Protein AF-A0A4P9WHC4-F1 (afdb_monomer_lite)

Organism: NCBI:txid388810

Secondary structure (DSSP, 8-state):
-EEEEEETT-HHHHHHHHHHHHHHHHHS---EEEEEE----S-SSTT--GGGTS-HHHHHHHHHHS-HHHHHHHHHHHTTS--HHHHHHHHHHHHHHHHHHHHHHHTSPBPPGGGGSSSSSSSSPPHHHHHHHHHHHHHHHH-GGG---TTBPPP-

InterPro domains:
  IPR001017 Dehydrogenase, E1 component [PF00676] (3-113)
  IPR029061 Thiamin diphosphate-binding fold [SSF52518] (2-152)
  IPR050771 Alpha-ketoacid dehydrogenase complex E1 component [PTHR43380] (1-149)

Radius of gyration: 25.04 Å; chains: 1; bounding box: 49×47×64 Å

Sequence (156 aa):
MDTIRVDGNDVLAVYNAVKAARRRAIDGPRPILIEALTYRVGHHSTSDDSSAYRSKTEVSDWAKQDSPMNRFRKYLESKSLWSDEEEKAFRKSTRTEVLASFAAAEKLKKPAVEHLWTDVYAGETPWNLAEQKRELEDLMRKYPEHYDASGYAPSQ

Structure (mmCIF, N/CA/C/O backbone):
data_AF-A0A4P9WHC4-F1
#
_entry.id   AF-A0A4P9WHC4-F1
#
loop_
_atom_site.group_PDB
_atom_site.id
_atom_site.type_symbol
_atom_site.label_atom_id
_atom_site.label_alt_id
_atom_site.label_comp_id
_atom_site.label_asym_id
_atom_site.label_entity_id
_atom_site.label_seq_id
_atom_site.pdbx_PDB_ins_code
_atom_site.Cartn_x
_atom_site.Cartn_y
_atom_site.Cartn_z
_atom_site.occupancy
_atom_site.B_iso_or_equiv
_atom_site.auth_seq_id
_atom_site.auth_comp_id
_atom_site.auth_asym_id
_atom_site.auth_atom_id
_atom_site.pdbx_PDB_model_num
ATOM 1 N N . MET A 1 1 ? -26.331 -14.452 -2.598 1.00 84.56 1 MET A N 1
ATOM 2 C CA . MET A 1 1 ? -25.023 -13.961 -2.120 1.00 84.56 1 MET A CA 1
ATOM 3 C C . MET A 1 1 ? -25.197 -13.594 -0.661 1.00 84.56 1 MET A C 1
ATOM 5 O O . MET A 1 1 ? -26.148 -12.880 -0.372 1.00 84.56 1 MET A O 1
ATOM 9 N N . ASP A 1 2 ? -24.374 -14.130 0.240 1.00 93.88 2 ASP A N 1
ATOM 10 C CA . ASP A 1 2 ? -24.431 -13.694 1.646 1.00 93.88 2 ASP A CA 1
ATOM 11 C C . ASP A 1 2 ? -23.725 -12.347 1.780 1.00 93.88 2 ASP A C 1
ATOM 13 O O . ASP A 1 2 ? -22.745 -12.092 1.081 1.00 93.88 2 ASP A O 1
ATOM 17 N N . THR A 1 3 ? -24.214 -11.492 2.671 1.00 97.56 3 THR A N 1
ATOM 18 C CA . THR A 1 3 ? -23.679 -10.143 2.863 1.00 97.56 3 THR A CA 1
ATOM 19 C C . THR A 1 3 ? -23.541 -9.838 4.345 1.00 97.56 3 THR A C 1
ATOM 21 O O . THR A 1 3 ? -24.438 -10.161 5.125 1.00 97.56 3 THR A O 1
ATOM 24 N N . ILE A 1 4 ? -22.456 -9.176 4.733 1.00 98.06 4 ILE A N 1
ATOM 25 C CA . ILE A 1 4 ? -22.277 -8.641 6.083 1.00 98.06 4 ILE A CA 1
ATOM 26 C C . ILE A 1 4 ? -21.580 -7.286 6.014 1.00 98.06 4 ILE A C 1
ATOM 28 O O . ILE A 1 4 ? -20.649 -7.097 5.235 1.00 98.06 4 ILE A O 1
ATOM 32 N N . ARG A 1 5 ? -22.031 -6.351 6.846 1.00 98.69 5 ARG A N 1
ATOM 33 C CA . ARG A 1 5 ? -21.351 -5.082 7.092 1.00 98.69 5 ARG A CA 1
ATOM 34 C C . ARG A 1 5 ? -20.619 -5.170 8.423 1.00 98.69 5 ARG A C 1
ATOM 36 O O . ARG A 1 5 ? -21.189 -5.663 9.395 1.00 98.69 5 ARG A O 1
ATOM 43 N N . VAL A 1 6 ? -19.374 -4.711 8.461 1.00 98.50 6 VAL A N 1
ATOM 44 C CA . VAL A 1 6 ? -18.522 -4.730 9.653 1.00 98.50 6 VAL A CA 1
ATOM 45 C C . VAL A 1 6 ? -17.896 -3.367 9.896 1.00 98.50 6 VAL A C 1
ATOM 47 O O . VAL A 1 6 ? -17.688 -2.588 8.965 1.00 98.50 6 VAL A O 1
ATOM 50 N N . ASP A 1 7 ? -17.576 -3.103 11.157 1.00 98.38 7 ASP A N 1
ATOM 51 C CA . ASP A 1 7 ? -16.668 -2.026 11.529 1.00 98.38 7 ASP A CA 1
ATOM 52 C C . ASP A 1 7 ? -15.268 -2.360 10.990 1.00 98.38 7 ASP A C 1
ATOM 54 O O . ASP A 1 7 ? -14.637 -3.320 11.431 1.00 98.38 7 ASP A O 1
ATOM 58 N N . GLY A 1 8 ? -14.811 -1.605 9.991 1.00 98.12 8 GLY A N 1
ATOM 59 C CA . GLY A 1 8 ? -13.517 -1.796 9.340 1.00 98.12 8 GLY A CA 1
ATOM 60 C C . GLY A 1 8 ? -12.331 -1.305 10.169 1.00 98.12 8 GLY A C 1
ATOM 61 O O . GLY A 1 8 ? -11.198 -1.678 9.869 1.00 98.12 8 GLY A O 1
ATOM 62 N N . ASN A 1 9 ? -12.577 -0.514 11.218 1.00 98.06 9 ASN A N 1
ATOM 63 C CA . ASN A 1 9 ? -11.550 -0.055 12.149 1.00 98.06 9 ASN A CA 1
ATOM 64 C C . ASN A 1 9 ? -11.400 -1.001 13.359 1.00 98.06 9 ASN A C 1
ATOM 66 O O . ASN A 1 9 ? -10.494 -0.833 14.177 1.00 98.06 9 ASN A O 1
ATOM 70 N N . ASP A 1 10 ? -12.238 -2.037 13.454 1.00 98.25 10 ASP A N 1
ATOM 71 C CA . ASP A 1 1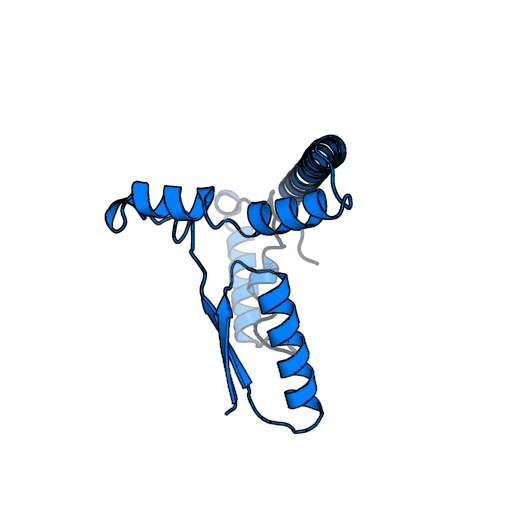0 ? -12.092 -3.134 14.407 1.00 98.25 10 ASP A CA 1
ATOM 72 C C . ASP A 1 10 ? -11.439 -4.357 13.745 1.00 98.25 10 ASP A C 1
ATOM 74 O O . ASP A 1 10 ? -12.075 -5.145 13.039 1.00 98.25 10 ASP A O 1
ATOM 78 N N . VAL A 1 11 ? -10.144 -4.548 14.009 1.00 98.06 11 VAL A N 1
ATOM 79 C CA . VAL A 1 11 ? -9.371 -5.657 13.427 1.00 98.06 11 VAL A CA 1
ATOM 80 C C . VAL A 1 11 ? -9.941 -7.036 13.782 1.00 98.06 11 VAL A C 1
ATOM 82 O O . VAL A 1 11 ? -9.858 -7.961 12.971 1.00 98.06 11 VAL A O 1
ATOM 85 N N . LEU A 1 12 ? -10.558 -7.194 14.959 1.00 98.31 12 LEU A N 1
ATOM 86 C CA . LEU A 1 12 ? -11.129 -8.469 15.392 1.00 98.31 12 LEU A CA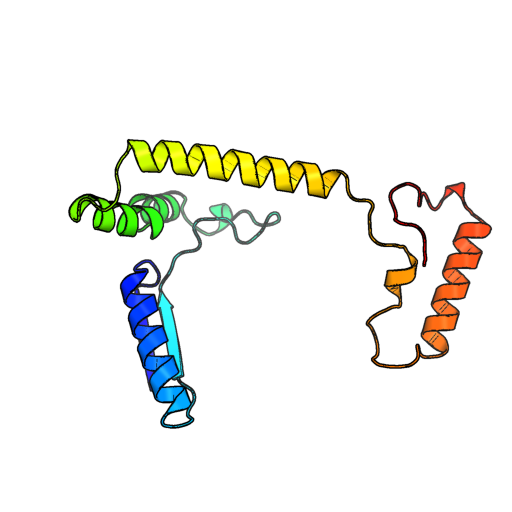 1
ATOM 87 C C . LEU A 1 12 ? -12.485 -8.720 14.726 1.00 98.31 12 LEU A C 1
ATOM 89 O O . LEU A 1 12 ? -12.763 -9.856 14.335 1.00 98.31 12 LEU A O 1
ATOM 93 N N . ALA A 1 13 ? -13.308 -7.683 14.544 1.00 98.62 13 ALA A N 1
ATOM 94 C CA . ALA A 1 13 ? -14.562 -7.792 13.799 1.00 98.62 13 ALA A CA 1
ATOM 95 C C . ALA A 1 13 ? -14.306 -8.183 12.337 1.00 98.62 13 ALA A C 1
ATOM 97 O O . ALA A 1 13 ? -14.910 -9.140 11.839 1.00 98.62 13 ALA A O 1
ATOM 98 N N . VAL A 1 14 ? -13.355 -7.507 11.680 1.00 98.69 14 VAL A N 1
ATOM 99 C CA . VAL A 1 14 ? -12.927 -7.832 10.311 1.00 98.69 14 VAL A CA 1
ATOM 100 C C . VAL A 1 14 ? -12.392 -9.263 10.246 1.00 98.69 14 VAL A C 1
ATOM 102 O O . VAL A 1 14 ? -12.861 -10.050 9.421 1.00 98.69 14 VAL A O 1
ATOM 105 N N . TYR A 1 15 ? -11.476 -9.643 11.145 1.00 98.75 15 TYR A N 1
ATOM 106 C CA . TYR A 1 15 ? -10.921 -10.999 11.188 1.00 98.75 15 TYR A CA 1
ATOM 107 C C . TYR A 1 15 ? -12.014 -12.067 11.323 1.00 98.75 15 TYR A C 1
ATOM 109 O O . TYR A 1 15 ? -12.026 -13.042 10.569 1.00 98.75 15 TYR A O 1
ATOM 117 N N . ASN A 1 16 ? -12.959 -11.885 12.248 1.00 98.75 16 ASN A N 1
ATOM 118 C CA . ASN A 1 16 ? -14.027 -12.852 12.491 1.00 98.75 16 ASN A CA 1
ATOM 119 C C . ASN A 1 16 ? -14.970 -12.986 11.290 1.00 98.75 16 ASN A C 1
ATOM 121 O O . ASN A 1 16 ? -15.311 -14.109 10.904 1.00 98.75 16 ASN A O 1
ATOM 125 N N . ALA A 1 17 ? -15.355 -11.869 10.668 1.00 98.50 17 ALA A N 1
ATOM 126 C CA . ALA A 1 17 ? -16.205 -11.885 9.483 1.00 98.50 17 ALA A CA 1
ATOM 127 C C . ALA A 1 17 ? -15.513 -12.561 8.294 1.00 98.50 17 ALA A C 1
ATOM 129 O O . ALA A 1 17 ? -16.104 -13.439 7.663 1.00 98.50 17 ALA A O 1
ATOM 130 N N . VAL A 1 18 ? -14.242 -12.233 8.040 1.00 98.44 18 VAL A N 1
ATOM 131 C CA . VAL A 1 18 ? -13.438 -12.856 6.976 1.00 98.44 18 VAL A CA 1
ATOM 132 C C . VAL A 1 18 ? -13.247 -14.350 7.237 1.00 98.44 18 VAL A C 1
ATOM 134 O O . VAL A 1 18 ? -13.436 -15.162 6.332 1.00 98.44 18 VAL A O 1
ATOM 137 N N . LYS A 1 19 ? -12.936 -14.747 8.477 1.00 98.50 19 LYS A N 1
ATOM 138 C CA . LYS A 1 19 ? -12.770 -16.157 8.864 1.00 98.50 19 LYS A CA 1
ATOM 139 C C . LYS A 1 19 ? -14.049 -16.962 8.634 1.00 98.50 19 LYS A C 1
ATOM 141 O O . LYS A 1 19 ? -13.991 -18.061 8.078 1.00 98.50 19 LYS A O 1
ATOM 146 N N . ALA A 1 20 ? -15.200 -16.415 9.026 1.00 97.56 20 ALA A N 1
ATOM 147 C CA . ALA A 1 20 ? -16.496 -17.050 8.817 1.00 97.56 20 ALA A CA 1
ATOM 148 C C . ALA A 1 20 ? -16.874 -17.116 7.329 1.00 97.56 20 ALA A C 1
ATOM 150 O O . ALA A 1 20 ? -17.316 -18.166 6.860 1.00 97.56 20 ALA A O 1
ATOM 151 N N . ALA A 1 21 ? -16.664 -16.030 6.580 1.00 97.25 21 ALA A N 1
ATOM 152 C CA . ALA A 1 21 ? -16.938 -15.978 5.149 1.00 97.25 21 ALA A CA 1
ATOM 153 C C . ALA A 1 21 ? -16.071 -16.975 4.374 1.00 97.25 21 ALA A C 1
ATOM 155 O O . ALA A 1 21 ? -16.602 -17.763 3.598 1.00 97.25 21 ALA A O 1
ATOM 156 N N . ARG A 1 22 ? -14.759 -17.029 4.645 1.00 97.31 22 ARG A N 1
ATOM 157 C CA . ARG A 1 22 ? -13.850 -18.001 4.022 1.00 97.31 22 ARG A CA 1
ATOM 158 C C . ARG A 1 22 ? -14.320 -19.432 4.259 1.00 97.31 22 ARG A C 1
ATOM 160 O O . ARG A 1 22 ? -14.374 -20.210 3.315 1.00 97.31 22 ARG A O 1
ATOM 167 N N . ARG A 1 23 ? -14.663 -19.777 5.506 1.00 96.69 23 ARG A N 1
ATOM 168 C CA . ARG A 1 23 ? -15.178 -21.112 5.837 1.00 96.69 23 ARG A CA 1
ATOM 169 C C . ARG A 1 23 ? -16.418 -21.442 5.005 1.00 96.69 23 ARG A C 1
ATOM 171 O O . ARG A 1 23 ? -16.438 -22.461 4.333 1.00 96.69 23 ARG A O 1
ATOM 178 N N . ARG A 1 24 ? -17.420 -20.559 5.002 1.00 95.50 24 ARG A N 1
ATOM 179 C CA . ARG A 1 24 ? -18.669 -20.767 4.250 1.00 95.50 24 ARG A CA 1
ATOM 180 C C . ARG A 1 24 ? -18.441 -20.870 2.743 1.00 95.50 24 ARG A C 1
ATOM 182 O O . ARG A 1 24 ? -19.060 -21.709 2.106 1.00 95.50 24 ARG A O 1
ATOM 189 N N . ALA A 1 25 ? -17.552 -20.046 2.192 1.00 96.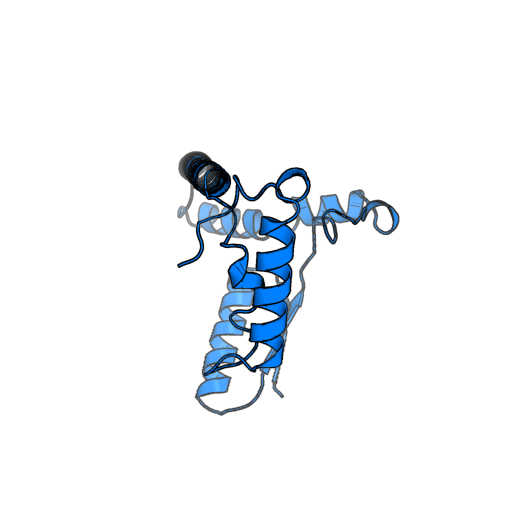25 25 ALA A N 1
ATOM 190 C CA . ALA A 1 25 ? -17.222 -20.060 0.772 1.00 96.25 25 ALA A CA 1
ATOM 191 C C . ALA A 1 25 ? -16.501 -21.349 0.337 1.00 96.25 25 ALA A C 1
ATOM 193 O O . ALA A 1 25 ? -16.609 -21.726 -0.822 1.00 96.25 25 ALA A O 1
ATOM 194 N N . ILE A 1 26 ? -15.786 -22.026 1.243 1.00 95.88 26 ILE A N 1
ATOM 195 C CA . ILE A 1 26 ? -15.145 -23.322 0.972 1.00 95.88 26 ILE A CA 1
ATOM 196 C C . ILE A 1 26 ? -16.134 -24.476 1.185 1.00 95.88 26 ILE A C 1
ATOM 198 O O . ILE A 1 26 ? -16.253 -25.335 0.318 1.00 95.88 26 ILE A O 1
ATOM 202 N N . ASP A 1 27 ? -16.856 -24.480 2.312 1.00 95.50 27 ASP A N 1
ATOM 203 C CA . ASP A 1 27 ? -17.771 -25.567 2.695 1.00 95.50 27 ASP A CA 1
ATOM 204 C C . ASP A 1 27 ? -19.013 -25.630 1.781 1.00 95.50 27 ASP A C 1
ATOM 206 O O . ASP A 1 27 ? -19.559 -26.702 1.529 1.00 95.50 27 ASP A O 1
ATOM 210 N N . GLY A 1 28 ? -19.476 -24.480 1.283 1.00 92.19 28 GLY A N 1
ATOM 211 C CA . GLY A 1 28 ? -20.627 -24.360 0.390 1.00 92.19 28 GLY A CA 1
ATOM 212 C C . GLY A 1 28 ? -20.375 -23.285 -0.664 1.00 92.19 28 GLY A C 1
ATOM 213 O O . GLY A 1 28 ? -20.810 -22.152 -0.449 1.00 92.19 28 GLY A O 1
ATOM 214 N N . PRO A 1 29 ? -19.693 -23.611 -1.780 1.00 87.12 29 PRO A N 1
ATOM 215 C CA . PRO A 1 29 ? -19.162 -22.647 -2.743 1.00 87.12 29 PRO A CA 1
ATOM 216 C C . PRO A 1 29 ? -20.186 -21.618 -3.223 1.00 87.12 29 PRO A C 1
ATOM 218 O O . PRO A 1 29 ? -20.994 -21.867 -4.116 1.00 87.12 29 PRO A O 1
ATOM 221 N N . ARG A 1 30 ? -20.143 -20.430 -2.614 1.00 92.25 30 ARG A N 1
ATOM 222 C CA . ARG A 1 30 ? -20.989 -19.283 -2.950 1.00 92.25 30 ARG A CA 1
ATOM 223 C C . ARG A 1 30 ? -20.246 -17.979 -2.670 1.00 92.25 30 ARG A C 1
ATOM 225 O O . ARG A 1 30 ? -19.477 -17.917 -1.709 1.00 92.25 30 ARG A O 1
ATOM 232 N N . PRO A 1 31 ? -20.499 -16.919 -3.453 1.00 96.06 31 PRO A N 1
ATOM 233 C CA . PRO A 1 31 ? -19.936 -15.609 -3.170 1.00 96.06 31 PRO A CA 1
ATOM 234 C C . PRO A 1 31 ? -20.508 -15.038 -1.867 1.00 96.06 31 PRO A C 1
ATOM 236 O O . PRO A 1 31 ? -21.704 -15.184 -1.563 1.00 96.06 31 PRO A O 1
ATOM 239 N N . ILE A 1 32 ? -19.640 -14.353 -1.126 1.00 97.56 32 ILE A N 1
ATOM 240 C CA . ILE A 1 32 ? -19.960 -13.637 0.109 1.00 97.56 32 ILE A CA 1
ATOM 241 C C . ILE A 1 32 ? -19.334 -12.249 0.021 1.00 97.56 32 ILE A C 1
ATOM 243 O O . ILE A 1 32 ? -18.146 -12.124 -0.266 1.00 97.56 32 ILE A O 1
ATOM 247 N N . LEU A 1 33 ? -20.134 -11.218 0.274 1.00 98.38 33 LEU A N 1
ATOM 248 C CA . LEU A 1 33 ? -19.694 -9.828 0.312 1.00 98.38 33 LEU A CA 1
ATOM 249 C C . LEU A 1 33 ? -19.508 -9.379 1.763 1.00 98.38 33 LEU A C 1
ATOM 251 O O . LEU A 1 33 ? -20.409 -9.538 2.589 1.00 98.38 33 LEU A O 1
ATOM 255 N N . ILE A 1 34 ? -18.356 -8.778 2.050 1.00 98.62 34 ILE A N 1
ATOM 256 C CA . ILE A 1 34 ? -18.073 -8.101 3.316 1.00 98.62 34 ILE A CA 1
ATOM 257 C C . ILE A 1 34 ? -17.880 -6.616 3.014 1.00 98.62 34 ILE A C 1
ATOM 259 O O . ILE A 1 34 ? -16.969 -6.250 2.277 1.00 98.62 34 ILE A O 1
ATOM 263 N N . GLU A 1 35 ? -18.720 -5.765 3.591 1.00 98.75 35 GLU A N 1
ATOM 264 C CA . GLU A 1 35 ? -18.561 -4.312 3.556 1.00 98.75 35 GLU A CA 1
ATOM 265 C C . GLU A 1 35 ? -17.890 -3.853 4.855 1.00 98.75 35 GLU A C 1
ATOM 267 O O . GLU A 1 35 ? -18.522 -3.825 5.910 1.00 98.75 35 GLU A O 1
ATOM 272 N N . ALA A 1 36 ? -16.600 -3.522 4.792 1.00 98.62 36 ALA A N 1
ATOM 273 C CA . ALA A 1 36 ? -15.853 -2.984 5.925 1.00 98.62 36 ALA A CA 1
ATOM 274 C C . ALA A 1 36 ? -15.916 -1.452 5.911 1.00 98.62 36 ALA A C 1
ATOM 276 O O . ALA A 1 36 ? -15.272 -0.807 5.082 1.00 98.62 36 ALA A O 1
ATOM 277 N N . LEU A 1 37 ? -16.699 -0.866 6.817 1.00 98.31 37 LEU A N 1
ATOM 278 C CA . LEU A 1 37 ? -16.810 0.586 6.933 1.00 98.31 37 LEU A CA 1
ATOM 279 C C . LEU A 1 37 ? -15.539 1.157 7.565 1.00 98.31 37 LEU A C 1
ATOM 281 O O . LEU A 1 37 ? -15.216 0.839 8.704 1.00 98.31 37 LEU A O 1
ATOM 285 N N . THR A 1 38 ? -14.819 1.998 6.829 1.00 97.69 38 THR A N 1
ATOM 286 C CA . THR A 1 38 ? -13.570 2.624 7.283 1.00 97.69 38 THR A CA 1
ATOM 287 C C . THR A 1 38 ? -13.445 4.046 6.732 1.00 97.69 38 THR A C 1
ATOM 289 O O . THR A 1 38 ? -14.298 4.507 5.971 1.00 97.69 38 THR A O 1
ATOM 292 N N . TYR A 1 39 ? -12.373 4.744 7.107 1.00 96.81 39 TYR A N 1
ATOM 293 C CA . TYR A 1 39 ? -12.119 6.125 6.723 1.00 96.81 39 TYR A CA 1
ATOM 294 C C . TYR A 1 39 ? -10.709 6.315 6.156 1.00 96.81 39 TYR A C 1
ATOM 296 O O . TYR A 1 39 ? -9.704 6.004 6.798 1.00 96.81 39 TYR A O 1
ATOM 304 N N . ARG A 1 40 ? -10.608 6.901 4.956 1.00 96.75 40 ARG A N 1
ATOM 305 C CA . ARG A 1 40 ? -9.317 7.257 4.348 1.00 96.75 40 ARG A CA 1
ATOM 306 C C . ARG A 1 40 ? -8.776 8.532 4.992 1.00 96.75 40 ARG A C 1
ATOM 308 O O . ARG A 1 40 ? -9.044 9.624 4.505 1.00 96.75 40 ARG A O 1
ATOM 315 N N . VAL A 1 41 ? -7.987 8.411 6.057 1.00 95.88 41 VAL A N 1
ATOM 316 C CA . VAL A 1 41 ? -7.411 9.577 6.758 1.00 95.88 41 VAL A CA 1
ATOM 317 C C . VAL A 1 41 ? -6.523 10.427 5.832 1.00 95.88 41 VAL A C 1
ATOM 319 O O . VAL A 1 41 ? -6.639 11.649 5.812 1.00 95.88 41 VAL A O 1
ATOM 322 N N . GLY A 1 42 ? -5.676 9.794 5.014 1.00 95.06 42 GLY A N 1
ATOM 323 C CA . GLY A 1 42 ? -4.817 10.484 4.044 1.00 95.06 42 GLY A CA 1
ATOM 324 C C . GLY A 1 42 ? -5.571 11.061 2.840 1.00 95.06 42 GLY A C 1
ATOM 325 O O . GLY A 1 42 ? -6.758 10.787 2.629 1.00 95.06 42 GLY A O 1
ATOM 326 N N . HIS A 1 43 ? -4.880 11.872 2.037 1.00 97.06 43 HIS A N 1
ATOM 327 C CA . HIS A 1 43 ? -5.366 12.319 0.726 1.00 97.06 43 HIS A CA 1
ATOM 328 C C . HIS A 1 43 ? -5.644 11.130 -0.210 1.00 97.06 43 HIS A C 1
ATOM 330 O O . HIS A 1 43 ? -5.282 9.992 0.093 1.00 97.06 43 HIS A O 1
ATOM 336 N N . HIS A 1 44 ? -6.322 11.369 -1.334 1.00 97.25 44 HIS A N 1
ATOM 337 C CA . HIS A 1 44 ? -6.570 10.309 -2.313 1.00 97.25 44 HIS A CA 1
ATOM 338 C C . HIS A 1 44 ? -5.269 9.762 -2.906 1.00 97.25 44 HIS A C 1
ATOM 340 O O . HIS A 1 44 ? -5.133 8.551 -3.063 1.00 97.25 44 HIS A O 1
ATOM 346 N N . SER A 1 45 ? -4.330 10.655 -3.212 1.00 97.50 45 SER A N 1
ATOM 347 C CA . SER A 1 45 ? -3.012 10.365 -3.772 1.00 97.50 45 SER A CA 1
ATOM 348 C C . SER A 1 45 ? -2.072 11.553 -3.520 1.00 97.50 45 SER A C 1
ATOM 350 O O . SER A 1 45 ? -2.468 12.540 -2.902 1.00 97.50 45 SER A O 1
ATOM 352 N N . THR A 1 46 ? -0.834 11.484 -4.016 1.00 97.50 46 THR A N 1
ATOM 353 C CA . THR A 1 46 ? 0.120 12.609 -3.988 1.00 97.50 46 THR A CA 1
ATOM 354 C C . THR A 1 46 ? -0.295 13.786 -4.876 1.00 97.50 46 THR A C 1
ATOM 356 O O . THR A 1 46 ? 0.241 14.877 -4.713 1.00 97.50 46 THR A O 1
ATOM 359 N N . SER A 1 47 ? -1.243 13.586 -5.797 1.00 97.12 47 SER A N 1
ATOM 360 C CA . SER A 1 47 ? -1.772 14.625 -6.693 1.00 97.12 47 SER A CA 1
ATOM 361 C C . SER A 1 47 ? -3.079 15.252 -6.195 1.00 97.12 47 SER A C 1
ATOM 363 O O . SER A 1 47 ? -3.652 16.087 -6.887 1.00 97.12 47 SER A O 1
ATOM 365 N N . ASP A 1 48 ? -3.575 14.837 -5.028 1.00 97.56 48 ASP A N 1
ATOM 366 C CA . ASP A 1 48 ? -4.869 15.250 -4.486 1.00 97.56 48 ASP A CA 1
ATOM 367 C C . ASP A 1 48 ? -4.713 16.088 -3.215 1.00 97.56 48 ASP A C 1
ATOM 369 O O . ASP A 1 48 ? -4.064 15.662 -2.260 1.00 97.56 48 ASP A O 1
ATOM 373 N N . ASP A 1 49 ? -5.399 17.231 -3.164 1.00 97.06 49 ASP A N 1
ATOM 374 C CA . ASP A 1 49 ? -5.628 17.964 -1.920 1.00 97.06 49 ASP A CA 1
ATOM 375 C C . ASP A 1 49 ? -7.071 17.782 -1.458 1.00 97.06 49 ASP A C 1
ATOM 377 O O . ASP A 1 49 ? -7.992 18.524 -1.801 1.00 97.06 49 ASP A O 1
ATOM 381 N N . SER A 1 50 ? -7.251 16.800 -0.583 1.00 96.88 50 SER A N 1
ATOM 382 C CA . SER A 1 50 ? -8.565 16.519 -0.023 1.00 96.88 50 SER A CA 1
ATOM 383 C C . SER A 1 50 ? -9.183 17.654 0.794 1.00 96.88 50 SER A C 1
ATOM 385 O O . SER A 1 50 ? -10.388 17.650 1.019 1.00 96.88 50 SER A O 1
ATOM 387 N N . SER A 1 51 ? -8.385 18.603 1.296 1.00 95.38 51 SER A N 1
ATOM 388 C CA . SER A 1 51 ? -8.934 19.707 2.090 1.00 95.38 51 SER A CA 1
ATOM 389 C C . SER A 1 51 ? -9.835 20.637 1.270 1.00 95.38 51 SER A C 1
ATOM 391 O O . SER A 1 51 ? -10.634 21.368 1.850 1.00 95.38 51 SER A O 1
ATOM 393 N N . ALA A 1 52 ? -9.781 20.534 -0.063 1.00 96.50 52 ALA A N 1
ATOM 394 C CA . ALA A 1 52 ? -10.695 21.203 -0.978 1.00 96.50 52 ALA A CA 1
ATOM 395 C C . ALA A 1 52 ? -12.144 20.679 -0.909 1.00 96.50 52 ALA A C 1
ATOM 397 O O . ALA A 1 52 ? -13.062 21.405 -1.280 1.00 96.50 52 ALA A O 1
ATOM 398 N N . TYR A 1 53 ? -12.370 19.438 -0.456 1.00 96.12 53 TYR A N 1
ATOM 399 C CA . TYR A 1 53 ? -13.697 18.798 -0.501 1.00 96.12 53 TYR A CA 1
ATOM 400 C C . TYR A 1 53 ? -14.107 18.057 0.779 1.00 96.12 53 TYR A C 1
ATOM 402 O O . TYR A 1 53 ? -15.189 17.476 0.828 1.00 96.12 53 TYR A O 1
ATOM 410 N N . ARG A 1 54 ? -13.282 18.074 1.831 1.00 95.81 54 ARG A N 1
ATOM 411 C CA . ARG A 1 54 ? -13.650 17.573 3.166 1.00 95.81 54 ARG A CA 1
ATOM 412 C C . ARG A 1 54 ? -13.035 18.418 4.270 1.00 95.81 54 ARG A C 1
ATOM 414 O O . ARG A 1 54 ? -11.955 18.992 4.115 1.00 95.81 54 ARG A O 1
ATOM 421 N N . SER A 1 55 ? -13.715 18.477 5.412 1.00 96.12 55 SER A N 1
ATOM 422 C CA . SER A 1 55 ? -13.256 19.298 6.529 1.00 96.12 55 SER A CA 1
ATOM 423 C C . SER A 1 55 ? -12.042 18.672 7.226 1.00 96.12 55 SER A C 1
ATOM 425 O O . SER A 1 55 ? -11.970 17.462 7.443 1.00 96.12 55 SER A O 1
ATOM 427 N N . LYS A 1 56 ? -11.081 19.510 7.633 1.00 94.25 56 LYS A N 1
ATOM 428 C CA . LYS A 1 56 ? -9.924 19.057 8.428 1.00 94.25 56 LYS A CA 1
ATOM 429 C C . LYS A 1 56 ? -10.347 18.510 9.798 1.00 94.25 56 LYS A C 1
ATOM 431 O O . LYS A 1 56 ? -9.671 17.634 10.333 1.00 94.25 56 LYS A O 1
ATOM 436 N N . THR A 1 57 ? -11.454 19.015 10.345 1.00 95.50 57 THR A N 1
ATOM 437 C CA . THR A 1 57 ? -12.024 18.568 11.622 1.00 95.50 57 THR A CA 1
ATOM 438 C C . THR A 1 57 ? -12.490 17.121 11.536 1.00 95.50 57 THR A C 1
ATOM 440 O O . THR A 1 57 ? -12.014 16.302 12.312 1.00 95.50 57 THR A O 1
ATOM 443 N N . GLU A 1 58 ? -13.303 16.784 10.532 1.00 94.62 58 GLU A N 1
ATOM 444 C CA . GLU A 1 58 ? -13.774 15.413 10.296 1.00 94.62 58 GLU A CA 1
ATOM 445 C C . GLU A 1 58 ? -12.602 14.428 10.185 1.00 94.62 58 GLU A C 1
ATOM 447 O O . GLU A 1 58 ? -12.573 13.410 10.874 1.00 94.62 58 GLU A O 1
ATOM 452 N N . VAL A 1 59 ? -11.579 14.760 9.388 1.00 94.81 59 VAL A N 1
ATOM 453 C CA . VAL A 1 59 ? -10.384 13.911 9.232 1.00 94.81 59 VAL A CA 1
ATOM 454 C C . VAL A 1 59 ? -9.649 13.722 10.563 1.00 94.81 59 VAL A C 1
ATOM 456 O O . VAL A 1 59 ? -9.228 12.612 10.890 1.00 94.81 59 VAL A O 1
ATOM 459 N N . SER A 1 60 ? -9.485 14.801 11.335 1.00 94.00 60 SER A N 1
ATOM 460 C CA . SER A 1 60 ? -8.856 14.757 12.660 1.00 94.00 60 SER A CA 1
ATOM 461 C C . SER A 1 60 ? -9.645 13.880 13.632 1.00 94.00 60 SER A C 1
ATOM 463 O O . SER A 1 60 ? -9.034 13.144 14.407 1.00 94.00 60 SER A O 1
ATOM 465 N N . ASP A 1 61 ? -10.974 13.956 13.608 1.00 93.56 61 ASP A N 1
ATOM 466 C CA . ASP A 1 61 ? -11.835 13.173 14.492 1.00 93.56 61 ASP A CA 1
ATOM 467 C C . ASP A 1 61 ? -11.699 11.681 14.199 1.00 93.56 61 ASP A C 1
ATOM 469 O O . ASP A 1 61 ? -11.394 10.918 15.116 1.00 93.56 61 ASP A O 1
ATOM 473 N N . TRP A 1 62 ? -11.764 11.271 12.929 1.00 93.56 62 TRP A N 1
ATOM 474 C CA . TRP A 1 62 ? -11.499 9.881 12.540 1.00 93.56 62 TRP A CA 1
ATOM 475 C C . TRP A 1 62 ? -10.095 9.417 12.940 1.00 93.56 62 TRP A C 1
ATOM 477 O O . TRP A 1 62 ? -9.937 8.354 13.539 1.00 93.56 62 TRP A O 1
ATOM 487 N N . ALA A 1 63 ? -9.067 10.228 12.679 1.00 91.50 63 ALA A N 1
ATOM 488 C CA . ALA A 1 63 ? -7.683 9.867 12.985 1.00 91.50 63 ALA A CA 1
ATOM 489 C C . ALA A 1 63 ? -7.415 9.695 14.491 1.00 91.50 63 ALA A C 1
ATOM 491 O O . ALA A 1 63 ? -6.588 8.869 14.887 1.00 91.50 63 ALA A O 1
ATOM 492 N N . LYS A 1 64 ? -8.078 10.490 15.339 1.00 90.69 64 LYS A N 1
ATOM 493 C CA . LYS A 1 64 ? -7.873 10.474 16.795 1.00 90.69 64 LYS A CA 1
ATOM 494 C C . LYS A 1 64 ? -8.781 9.479 17.501 1.00 90.69 64 LYS A C 1
ATOM 496 O O . LYS A 1 64 ? -8.314 8.758 18.382 1.00 90.69 64 LYS A O 1
ATOM 501 N N . GLN A 1 65 ? -10.064 9.484 17.154 1.00 87.69 65 GLN A N 1
ATOM 502 C CA . GLN A 1 65 ? -11.098 8.771 17.897 1.00 87.69 65 GLN A CA 1
ATOM 503 C C . GLN A 1 65 ? -11.226 7.321 17.431 1.00 87.69 65 GLN A C 1
ATOM 505 O O . GLN A 1 65 ? -11.325 6.432 18.274 1.00 87.69 65 GLN A O 1
ATOM 510 N N . ASP A 1 66 ? -11.148 7.076 16.120 1.00 90.00 66 ASP A N 1
ATOM 511 C CA . ASP A 1 66 ? -11.439 5.767 15.527 1.00 90.00 66 ASP A CA 1
ATOM 512 C C . ASP A 1 66 ? -10.295 5.235 14.648 1.00 90.00 66 ASP A C 1
ATOM 514 O O . ASP A 1 66 ? -10.474 4.735 13.540 1.00 90.00 66 ASP A O 1
ATOM 518 N N . SER A 1 67 ? -9.068 5.353 15.157 1.00 94.88 67 SER A N 1
ATOM 519 C CA . SER A 1 67 ? -7.904 4.728 14.529 1.00 94.88 67 SER A CA 1
ATOM 520 C C . SER A 1 67 ? -7.839 3.233 14.879 1.00 94.88 67 SER A C 1
ATOM 522 O O . SER A 1 67 ? -7.773 2.907 16.073 1.00 94.88 67 SER A O 1
ATOM 524 N N . PRO A 1 68 ? -7.759 2.321 13.886 1.00 96.88 68 PRO A N 1
ATOM 525 C CA . PRO A 1 68 ? -7.667 0.880 14.138 1.00 96.88 68 PRO A CA 1
ATOM 526 C C . PRO A 1 68 ? -6.437 0.508 14.970 1.00 96.88 68 PRO A C 1
ATOM 528 O O . PRO A 1 68 ? -6.514 -0.338 15.861 1.00 96.88 68 PRO A O 1
ATOM 531 N N . MET A 1 69 ? -5.315 1.198 14.740 1.00 95.06 69 MET A N 1
ATOM 532 C CA . MET A 1 69 ? -4.079 0.990 15.497 1.00 95.06 69 MET A CA 1
ATOM 533 C C . MET A 1 69 ? -4.259 1.370 16.967 1.00 95.06 69 MET A C 1
ATOM 535 O O . MET A 1 69 ? -3.905 0.595 17.851 1.00 95.06 69 MET A O 1
ATOM 539 N N . ASN A 1 70 ? -4.855 2.535 17.243 1.00 94.44 70 ASN A N 1
ATOM 540 C CA . ASN A 1 70 ? -5.071 2.991 18.617 1.00 94.44 70 ASN A CA 1
ATOM 541 C C . ASN A 1 70 ? -6.092 2.110 19.350 1.00 94.44 70 ASN A C 1
ATOM 543 O O . ASN A 1 70 ? -5.893 1.797 20.524 1.00 94.44 70 ASN A O 1
ATOM 547 N N . ARG A 1 71 ? -7.175 1.700 18.675 1.00 96.06 71 ARG A N 1
ATOM 548 C CA . ARG A 1 71 ? -8.196 0.806 19.244 1.00 96.06 71 ARG A CA 1
ATOM 549 C C . ARG A 1 71 ? -7.605 -0.543 19.622 1.00 96.06 71 ARG A C 1
ATOM 551 O O . ARG A 1 71 ? -7.768 -0.983 20.759 1.00 96.06 71 ARG A O 1
ATOM 558 N N . PHE A 1 72 ? -6.888 -1.176 18.697 1.00 97.25 72 PHE A N 1
ATOM 559 C CA . PHE A 1 72 ? -6.317 -2.490 18.956 1.00 97.25 72 PHE A CA 1
ATOM 560 C C . PHE A 1 72 ? -5.196 -2.437 19.994 1.00 97.25 72 PHE A C 1
ATOM 562 O O . PHE A 1 72 ? -5.141 -3.289 20.876 1.00 97.25 72 PHE A O 1
ATOM 569 N N . ARG A 1 73 ? -4.368 -1.387 19.974 1.00 96.38 73 ARG A N 1
ATOM 570 C CA . ARG A 1 73 ? -3.357 -1.165 21.008 1.00 96.38 73 ARG A CA 1
ATOM 571 C C . ARG A 1 73 ? -3.971 -1.090 22.409 1.00 96.38 73 ARG A C 1
ATOM 573 O O . ARG A 1 73 ? -3.549 -1.836 23.286 1.00 96.38 73 ARG A O 1
ATOM 580 N N . LYS A 1 74 ? -5.010 -0.267 22.603 1.00 96.44 74 LYS A N 1
ATOM 581 C CA . LYS A 1 74 ? -5.724 -0.170 23.892 1.00 96.44 74 LYS A CA 1
ATOM 582 C C . LYS A 1 74 ? -6.305 -1.515 24.332 1.00 96.44 74 LYS A C 1
ATOM 584 O O . LYS A 1 74 ? -6.285 -1.839 25.516 1.00 96.44 74 LYS A O 1
ATOM 589 N N . TYR A 1 75 ? -6.814 -2.307 23.386 1.00 97.81 75 TYR A N 1
ATOM 590 C CA . TYR A 1 75 ? -7.274 -3.665 23.669 1.00 97.81 75 TYR A CA 1
ATOM 591 C C . TYR A 1 75 ? -6.132 -4.551 24.192 1.00 97.81 75 TYR A C 1
ATOM 593 O O . TYR A 1 75 ? -6.307 -5.197 25.224 1.00 97.81 75 TYR A O 1
ATOM 601 N N . LEU A 1 76 ? -4.961 -4.547 23.548 1.00 98.31 76 LEU A N 1
ATOM 602 C CA . LEU A 1 76 ? -3.806 -5.337 23.987 1.00 98.31 76 LEU A CA 1
ATOM 603 C C . LEU A 1 76 ? -3.273 -4.882 25.354 1.00 98.31 76 LEU A C 1
ATOM 605 O O . LEU A 1 76 ? -3.030 -5.721 26.220 1.00 98.31 76 LEU A O 1
ATOM 609 N N . GLU A 1 77 ? -3.171 -3.571 25.586 1.00 98.12 77 GLU A N 1
ATOM 610 C CA . GLU A 1 77 ? -2.769 -2.995 26.879 1.00 98.12 77 GLU A CA 1
ATOM 611 C C . GLU A 1 77 ? -3.737 -3.402 28.001 1.00 98.12 77 GLU A C 1
ATOM 613 O O . GLU A 1 77 ? -3.306 -3.829 29.071 1.00 98.12 77 GLU A O 1
ATOM 618 N N . SER A 1 78 ? -5.053 -3.392 27.738 1.00 98.12 78 SER A N 1
ATOM 619 C CA . SER A 1 78 ? -6.074 -3.855 28.699 1.00 98.12 78 SER A CA 1
ATOM 620 C C . SER A 1 78 ? -5.963 -5.344 29.054 1.00 98.12 78 SER A C 1
ATOM 622 O O . SER A 1 78 ? -6.522 -5.794 30.054 1.00 98.12 78 SER A O 1
ATOM 624 N N . LYS A 1 79 ? -5.257 -6.118 28.223 1.00 98.12 79 LYS A N 1
ATOM 625 C CA . LYS A 1 79 ? -4.976 -7.543 28.424 1.00 98.12 79 LYS A CA 1
ATOM 626 C C . LYS A 1 79 ? -3.556 -7.795 28.929 1.00 98.12 79 LYS A C 1
ATOM 628 O O . LYS A 1 79 ? -3.183 -8.956 29.057 1.00 98.12 79 LYS A O 1
ATOM 633 N N . SER A 1 80 ? -2.779 -6.740 29.191 1.00 98.06 80 SER A N 1
ATOM 634 C CA . SER A 1 80 ? -1.356 -6.832 29.536 1.00 98.06 80 SER A CA 1
ATOM 635 C C . SER A 1 80 ? -0.535 -7.596 28.487 1.00 98.06 80 SER A C 1
ATOM 637 O O . SER A 1 80 ? 0.430 -8.275 28.820 1.00 98.06 80 SER A O 1
ATOM 639 N N . LEU A 1 81 ? -0.944 -7.502 27.216 1.00 98.12 81 LEU A N 1
ATOM 640 C CA . LEU A 1 81 ? -0.264 -8.099 26.061 1.00 98.12 81 LEU A CA 1
ATOM 641 C C . LEU A 1 81 ? 0.598 -7.082 25.296 1.00 98.12 81 LEU A C 1
ATOM 643 O O . LEU A 1 81 ? 1.194 -7.436 24.283 1.00 98.12 81 LEU A O 1
ATOM 647 N N . TRP A 1 82 ? 0.590 -5.817 25.723 1.00 98.38 82 TRP A N 1
ATOM 648 C CA . TRP A 1 82 ? 1.370 -4.731 25.135 1.00 98.38 82 TRP A CA 1
ATOM 649 C C . TRP A 1 82 ? 1.649 -3.653 26.184 1.00 98.38 82 TRP A C 1
ATOM 651 O O . TRP A 1 82 ? 0.835 -3.442 27.088 1.00 98.38 82 TRP A O 1
ATOM 661 N N . SER A 1 83 ? 2.772 -2.956 26.037 1.00 98.00 83 SER A N 1
ATOM 662 C CA . SER A 1 83 ? 3.246 -1.891 26.925 1.00 98.00 83 SER A CA 1
ATOM 663 C C . SER A 1 83 ? 3.792 -0.693 26.142 1.00 98.00 83 SER A C 1
ATOM 665 O O . SER A 1 83 ? 4.076 -0.768 24.943 1.00 98.00 83 SER A O 1
ATOM 667 N N . ASP A 1 84 ? 3.971 0.438 26.828 1.00 97.50 84 ASP A N 1
ATOM 668 C CA . ASP A 1 84 ? 4.585 1.637 26.250 1.00 97.50 84 ASP A CA 1
ATOM 669 C C . ASP A 1 84 ? 6.054 1.408 25.857 1.00 97.50 84 ASP A C 1
ATOM 671 O O . ASP A 1 84 ? 6.548 1.992 24.885 1.00 97.50 84 ASP A O 1
ATOM 675 N N . GLU A 1 85 ? 6.770 0.575 26.609 1.00 98.06 85 GLU A N 1
ATOM 676 C CA . GLU A 1 85 ? 8.147 0.178 26.330 1.00 98.06 85 GLU A CA 1
ATOM 677 C C . GLU A 1 85 ? 8.227 -0.636 25.032 1.00 98.06 85 GLU A C 1
ATOM 679 O O . GLU A 1 85 ? 9.040 -0.314 24.157 1.00 98.06 85 GLU A O 1
ATOM 684 N N . GLU A 1 86 ? 7.351 -1.634 24.878 1.00 98.00 86 GLU A N 1
ATOM 685 C CA . GLU A 1 86 ? 7.239 -2.449 23.662 1.00 98.00 86 GLU A CA 1
ATOM 686 C C . GLU A 1 86 ? 6.848 -1.597 22.455 1.00 98.00 86 GLU A C 1
ATOM 688 O O . GLU A 1 86 ? 7.488 -1.705 21.409 1.00 98.00 86 GLU A O 1
ATOM 693 N N . GLU A 1 87 ? 5.892 -0.673 22.600 1.00 97.75 87 GLU A N 1
ATOM 694 C CA . GLU A 1 87 ? 5.530 0.263 21.533 1.00 97.75 87 GLU A CA 1
ATOM 695 C C . GLU A 1 87 ? 6.746 1.068 21.056 1.00 97.75 87 GLU A C 1
ATOM 697 O O . GLU A 1 87 ? 7.005 1.178 19.852 1.00 97.75 87 GLU A O 1
ATOM 702 N N . LYS A 1 88 ? 7.489 1.680 21.987 1.00 98.06 88 LYS A N 1
ATOM 703 C CA . LYS A 1 88 ? 8.647 2.521 21.648 1.00 98.06 88 LYS A CA 1
ATOM 704 C C . LYS A 1 88 ? 9.727 1.696 20.952 1.00 98.06 88 LYS A C 1
ATOM 706 O O . LYS A 1 88 ? 10.290 2.152 19.952 1.00 98.06 88 LYS A O 1
ATOM 711 N N . ALA A 1 89 ? 9.999 0.490 21.451 1.00 98.38 89 ALA A N 1
ATOM 712 C CA . ALA A 1 89 ? 10.956 -0.432 20.851 1.00 98.38 89 ALA A CA 1
ATOM 713 C C . ALA A 1 89 ? 10.514 -0.880 19.446 1.00 98.38 89 ALA A C 1
ATOM 715 O O . ALA A 1 89 ? 11.317 -0.847 18.505 1.00 98.38 89 ALA A O 1
ATOM 716 N N . PHE A 1 90 ? 9.235 -1.217 19.272 1.00 98.00 90 PHE A N 1
ATOM 717 C CA . PHE A 1 90 ? 8.652 -1.625 17.996 1.00 98.00 90 PHE A CA 1
ATOM 718 C C . PHE A 1 90 ? 8.688 -0.495 16.962 1.00 98.00 90 PHE A C 1
ATOM 720 O O . PHE A 1 90 ? 9.162 -0.685 15.843 1.00 98.00 90 PHE A O 1
ATOM 727 N N . ARG A 1 91 ? 8.290 0.728 17.336 1.00 97.81 91 ARG A N 1
ATOM 728 C CA . ARG A 1 91 ? 8.369 1.897 16.440 1.00 97.81 91 ARG A CA 1
ATOM 729 C C . ARG A 1 91 ? 9.798 2.196 16.009 1.00 97.81 91 ARG A C 1
ATOM 731 O O . ARG A 1 91 ? 10.033 2.515 14.845 1.00 97.81 91 ARG A O 1
ATOM 738 N N . LYS A 1 92 ? 10.757 2.111 16.937 1.00 98.50 92 LYS A N 1
ATOM 739 C CA . LYS A 1 92 ? 12.172 2.356 16.638 1.00 98.50 92 LYS A CA 1
ATOM 740 C C . LYS A 1 92 ? 12.725 1.310 15.671 1.00 98.50 92 LYS A C 1
ATOM 742 O O . LYS A 1 92 ? 13.361 1.686 14.691 1.00 98.50 92 LYS A O 1
ATOM 747 N N . SER A 1 93 ? 12.495 0.027 15.941 1.00 98.50 93 SER A N 1
ATOM 748 C CA . SER A 1 93 ? 12.967 -1.067 15.081 1.00 98.50 93 SER A CA 1
ATOM 749 C C . SER A 1 93 ? 12.322 -1.016 13.695 1.00 98.50 93 SER A C 1
ATOM 751 O O . SER A 1 93 ? 13.050 -0.984 12.707 1.00 98.50 93 SER A O 1
ATOM 753 N N . THR A 1 94 ? 10.999 -0.850 13.622 1.00 98.50 94 THR A N 1
ATOM 754 C CA . THR A 1 94 ? 10.261 -0.712 12.353 1.00 98.50 94 THR A CA 1
ATOM 755 C C . THR A 1 94 ? 10.765 0.476 11.533 1.00 98.50 94 THR A C 1
ATOM 757 O O . THR A 1 94 ? 10.984 0.358 10.331 1.00 98.50 94 THR A O 1
ATOM 760 N N . ARG A 1 95 ? 11.009 1.636 12.163 1.00 98.44 95 ARG A N 1
ATOM 761 C CA . ARG A 1 95 ? 11.565 2.803 11.459 1.00 98.44 95 ARG A CA 1
ATOM 762 C C . ARG A 1 95 ? 12.945 2.507 10.875 1.00 98.44 95 ARG A C 1
ATOM 764 O O . ARG A 1 95 ? 13.221 2.917 9.751 1.00 98.44 95 ARG A O 1
ATOM 771 N N . THR A 1 96 ? 13.806 1.836 11.635 1.00 98.62 96 THR A N 1
ATOM 772 C CA . THR A 1 96 ? 15.137 1.440 11.159 1.00 98.62 96 THR A CA 1
ATOM 773 C C . THR A 1 96 ? 15.033 0.504 9.960 1.00 98.62 96 THR A C 1
ATOM 775 O O . THR A 1 96 ? 15.721 0.727 8.969 1.00 98.62 96 THR A O 1
ATOM 778 N N . GLU A 1 97 ? 14.150 -0.494 10.019 1.00 98.69 97 GLU A N 1
ATOM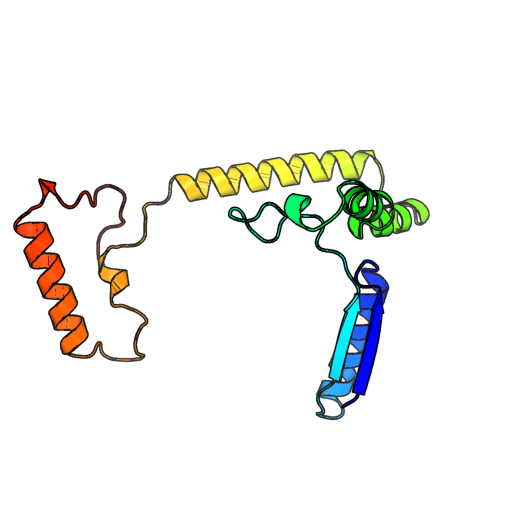 779 C CA . GLU A 1 97 ? 13.921 -1.439 8.922 1.00 98.69 97 GLU A CA 1
ATOM 780 C C . GLU A 1 97 ? 13.428 -0.727 7.658 1.00 98.69 97 GLU A C 1
ATOM 782 O O . GLU A 1 97 ? 14.046 -0.854 6.605 1.00 98.69 97 GLU A O 1
ATOM 787 N N . VAL A 1 98 ? 12.399 0.118 7.777 1.00 98.69 98 VAL A N 1
ATOM 788 C CA . VAL A 1 98 ? 11.852 0.878 6.642 1.00 98.69 98 VAL A CA 1
ATOM 789 C C . VAL A 1 98 ? 12.913 1.773 5.999 1.00 98.69 98 VAL A C 1
ATOM 791 O O . VAL A 1 98 ? 13.020 1.810 4.775 1.00 98.69 98 VAL A O 1
ATOM 794 N N . LEU A 1 99 ? 13.723 2.480 6.796 1.00 98.56 99 LEU A N 1
ATOM 795 C CA . LEU A 1 99 ? 14.789 3.336 6.265 1.00 98.56 99 LEU A CA 1
ATOM 796 C C . LEU A 1 99 ? 15.913 2.529 5.607 1.00 98.56 99 LEU A C 1
ATOM 798 O O . LEU A 1 99 ? 16.460 2.968 4.597 1.00 98.56 99 LEU A O 1
ATOM 802 N N . ALA A 1 100 ? 16.245 1.355 6.146 1.00 98.56 100 ALA A N 1
ATOM 803 C CA . ALA A 1 100 ? 17.220 0.460 5.534 1.00 98.56 100 ALA A CA 1
ATOM 804 C C . ALA A 1 100 ? 16.715 -0.072 4.184 1.00 98.56 100 ALA A C 1
ATOM 806 O O . ALA A 1 100 ? 17.451 -0.017 3.199 1.00 98.56 100 ALA A O 1
ATOM 807 N N . SER A 1 101 ? 15.454 -0.515 4.110 1.00 98.50 101 SER A N 1
ATOM 808 C CA . SER A 1 101 ? 14.819 -0.953 2.862 1.00 98.50 101 SER A CA 1
ATOM 809 C C . SER A 1 101 ? 14.731 0.177 1.837 1.00 98.50 101 SER A C 1
ATOM 811 O O . SER A 1 101 ? 15.037 -0.041 0.668 1.00 98.50 101 SER A O 1
ATOM 813 N N . PHE A 1 102 ? 14.378 1.390 2.269 1.00 98.50 102 PHE A N 1
ATOM 814 C CA . PHE A 1 102 ? 14.339 2.571 1.407 1.00 98.50 102 PHE A CA 1
ATOM 815 C C . PHE A 1 102 ? 15.723 2.889 0.823 1.00 98.50 102 PHE A C 1
ATOM 817 O O . PHE A 1 102 ? 15.878 2.968 -0.392 1.00 98.50 102 PHE A O 1
ATOM 824 N N . ALA A 1 103 ? 16.754 2.962 1.670 1.00 98.31 103 ALA A N 1
ATOM 825 C CA . ALA A 1 103 ? 18.121 3.233 1.230 1.00 98.31 103 ALA A CA 1
ATOM 826 C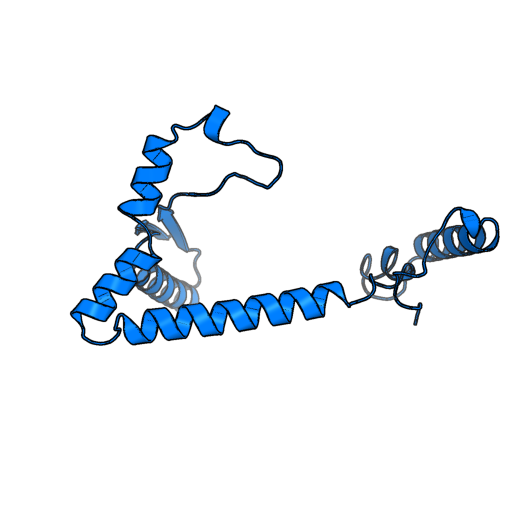 C . ALA A 1 103 ? 18.702 2.116 0.345 1.00 98.31 103 ALA A C 1
ATOM 828 O O . ALA A 1 103 ? 19.560 2.378 -0.498 1.00 98.31 103 ALA A O 1
ATOM 829 N N . ALA A 1 104 ? 18.279 0.863 0.542 1.00 98.31 104 ALA A N 1
ATOM 830 C CA . ALA A 1 104 ? 18.637 -0.237 -0.346 1.00 98.31 104 ALA A CA 1
ATOM 831 C C . ALA A 1 104 ? 17.953 -0.087 -1.713 1.00 98.31 104 ALA A C 1
ATOM 833 O O . ALA A 1 104 ? 18.620 -0.236 -2.734 1.00 98.31 104 ALA A O 1
ATOM 834 N N . ALA A 1 105 ? 16.663 0.261 -1.733 1.00 98.00 105 ALA A N 1
ATOM 835 C CA . ALA A 1 105 ? 15.894 0.458 -2.958 1.00 98.00 105 ALA A CA 1
ATOM 836 C C . ALA A 1 105 ? 16.423 1.627 -3.807 1.00 98.00 105 ALA A C 1
ATOM 838 O O . ALA A 1 105 ? 16.557 1.474 -5.016 1.00 98.00 105 ALA A O 1
ATOM 839 N N . GLU A 1 106 ? 16.799 2.756 -3.197 1.00 97.56 106 GLU A N 1
ATOM 840 C CA . GLU A 1 106 ? 17.346 3.920 -3.922 1.00 97.56 106 GLU A CA 1
ATOM 841 C C . GLU A 1 106 ? 18.693 3.649 -4.608 1.00 97.56 106 GLU A C 1
ATOM 843 O O . GLU A 1 106 ? 19.057 4.336 -5.561 1.00 97.56 106 GLU A O 1
ATOM 848 N N . LYS A 1 107 ? 19.445 2.649 -4.137 1.00 96.94 107 LYS A N 1
ATOM 849 C CA . LYS A 1 107 ? 20.723 2.247 -4.743 1.00 96.94 107 LYS A CA 1
ATOM 850 C C . LYS A 1 107 ? 20.548 1.313 -5.934 1.00 96.94 107 LYS A C 1
ATOM 852 O O . LYS A 1 107 ? 21.517 1.077 -6.658 1.00 96.94 107 LYS A O 1
ATOM 857 N N . LEU A 1 108 ? 19.359 0.739 -6.115 1.00 96.81 108 LEU A N 1
ATOM 858 C CA . LEU A 1 108 ? 19.098 -0.135 -7.246 1.00 96.81 108 LEU A CA 1
ATOM 859 C C . LEU A 1 108 ? 19.065 0.694 -8.526 1.00 96.81 108 LEU A C 1
ATOM 861 O O . LEU A 1 108 ? 18.431 1.746 -8.604 1.00 96.81 108 LEU A O 1
ATOM 865 N N . LYS A 1 109 ? 19.735 0.183 -9.558 1.00 97.12 109 LYS A N 1
ATOM 866 C CA . LYS A 1 109 ? 19.544 0.698 -10.908 1.00 97.12 109 LYS A CA 1
ATOM 867 C C . LYS A 1 109 ? 18.097 0.465 -11.336 1.00 97.12 109 LYS A C 1
ATOM 869 O O . LYS A 1 109 ? 17.459 -0.504 -10.920 1.00 97.12 109 LYS A O 1
ATOM 874 N N . LYS A 1 110 ? 17.600 1.334 -12.211 1.00 96.50 110 LYS A N 1
ATOM 875 C CA . LYS A 1 110 ? 16.334 1.111 -12.909 1.00 96.50 110 LYS A CA 1
ATOM 876 C C . LYS A 1 110 ? 16.400 -0.216 -13.687 1.00 96.50 110 LYS A C 1
ATOM 878 O O . LYS A 1 110 ? 17.503 -0.640 -14.043 1.00 96.50 110 LYS A O 1
ATOM 883 N N . PRO A 1 111 ? 15.259 -0.871 -13.962 1.00 96.31 111 PRO A N 1
ATOM 884 C CA . PRO A 1 111 ? 15.223 -2.075 -14.797 1.00 96.31 111 PRO A CA 1
ATOM 885 C C . PRO A 1 111 ? 15.930 -1.860 -16.138 1.00 96.31 111 PRO A C 1
ATOM 887 O O . PRO A 1 111 ? 16.027 -0.722 -16.582 1.00 96.31 111 PRO A O 1
ATOM 890 N N . ALA A 1 112 ? 16.417 -2.915 -16.789 1.00 95.75 112 ALA A N 1
ATOM 891 C CA . ALA A 1 112 ? 17.026 -2.771 -18.108 1.00 95.75 112 ALA A CA 1
ATOM 892 C C . ALA A 1 112 ? 16.014 -2.185 -19.107 1.00 95.75 112 ALA A C 1
ATOM 894 O O . ALA A 1 112 ? 14.826 -2.505 -19.049 1.00 95.75 112 ALA A O 1
ATOM 895 N N . VAL A 1 113 ? 16.475 -1.330 -20.027 1.00 94.62 113 VAL A N 1
ATOM 896 C CA . VAL A 1 113 ? 15.598 -0.674 -21.022 1.00 94.62 113 VAL A CA 1
ATOM 897 C C . VAL A 1 113 ? 14.835 -1.707 -21.855 1.00 94.62 113 VAL A C 1
ATOM 899 O O . VAL A 1 113 ? 13.680 -1.490 -22.207 1.00 94.62 113 VAL A O 1
ATOM 902 N N . GLU A 1 114 ? 15.443 -2.865 -22.107 1.00 92.38 114 GLU A N 1
ATOM 903 C CA . GLU A 1 114 ? 14.806 -3.957 -22.841 1.00 92.38 114 GLU A CA 1
ATOM 904 C C . GLU A 1 114 ? 13.543 -4.531 -22.189 1.00 92.38 114 GLU A C 1
ATOM 906 O O . GLU A 1 114 ? 12.712 -5.103 -22.896 1.00 92.38 114 GLU A O 1
ATOM 911 N N . HIS A 1 115 ? 13.358 -4.353 -20.875 1.00 94.75 115 HIS A N 1
ATOM 912 C CA . HIS A 1 115 ? 12.146 -4.804 -20.190 1.00 94.75 115 HIS A CA 1
ATOM 913 C C . HIS A 1 115 ? 10.900 -4.022 -20.634 1.00 94.75 115 HIS A C 1
ATOM 915 O O . HIS A 1 115 ? 9.785 -4.395 -20.288 1.00 94.75 115 HIS A O 1
ATOM 921 N N . LEU A 1 116 ? 11.058 -2.958 -21.431 1.00 95.12 116 LEU A N 1
ATOM 922 C CA . LEU A 1 116 ? 9.942 -2.271 -22.076 1.00 95.12 116 LEU A CA 1
ATOM 923 C C . LEU A 1 116 ? 9.125 -3.197 -23.001 1.00 95.12 116 LEU A C 1
ATOM 925 O O . LEU A 1 116 ? 7.936 -2.951 -23.191 1.00 95.12 116 LEU A O 1
ATOM 929 N N . TRP A 1 117 ? 9.737 -4.248 -23.565 1.00 95.06 117 TRP A N 1
ATOM 930 C CA . TRP A 1 117 ? 9.074 -5.171 -24.502 1.00 95.06 117 TRP A CA 1
ATOM 931 C C . TRP A 1 117 ? 8.829 -6.575 -23.944 1.00 95.06 117 TRP A C 1
ATOM 933 O O . TRP A 1 117 ? 8.231 -7.402 -24.636 1.00 95.06 117 TRP A O 1
ATOM 943 N N . THR A 1 118 ? 9.290 -6.873 -22.730 1.00 93.06 118 THR A N 1
ATOM 944 C CA . THR A 1 118 ? 9.035 -8.165 -22.080 1.00 93.06 118 THR A CA 1
ATOM 945 C C . THR A 1 118 ? 7.676 -8.159 -21.378 1.00 93.06 118 THR A C 1
ATOM 947 O O . THR A 1 118 ? 7.065 -7.111 -21.188 1.00 93.06 118 THR A O 1
ATOM 950 N N . ASP A 1 119 ? 7.166 -9.344 -21.033 1.00 94.56 119 ASP A N 1
ATOM 951 C CA . ASP A 1 119 ? 5.918 -9.545 -20.273 1.00 94.56 119 ASP A CA 1
ATOM 952 C C . ASP A 1 119 ? 4.617 -9.031 -20.932 1.00 94.56 119 ASP A C 1
ATOM 954 O O . ASP A 1 119 ? 3.549 -9.085 -20.322 1.00 94.56 119 ASP A O 1
ATOM 958 N N . VAL A 1 120 ? 4.664 -8.589 -22.197 1.00 96.31 120 VAL A N 1
ATOM 959 C CA . VAL A 1 120 ? 3.468 -8.193 -22.970 1.00 96.31 120 VAL A CA 1
ATOM 960 C C . VAL A 1 120 ? 2.661 -9.415 -23.421 1.00 96.31 120 VAL A C 1
ATOM 962 O O . VAL A 1 120 ? 1.436 -9.439 -23.307 1.00 96.31 120 VAL A O 1
ATOM 965 N N . TYR A 1 121 ? 3.350 -10.437 -23.932 1.00 95.62 121 TYR A N 1
ATOM 966 C CA . TYR A 1 121 ? 2.770 -11.714 -24.348 1.00 95.62 121 TYR A CA 1
ATOM 967 C C . TYR A 1 121 ? 3.509 -12.859 -23.660 1.00 95.62 121 TYR A C 1
ATOM 969 O O . TYR A 1 121 ? 4.707 -12.771 -23.401 1.00 95.62 121 TYR A O 1
ATOM 977 N N . ALA A 1 122 ? 2.795 -13.953 -23.395 1.00 94.50 122 ALA A N 1
ATOM 978 C CA . ALA A 1 122 ? 3.423 -15.203 -22.991 1.00 94.50 122 ALA A CA 1
ATOM 979 C C . ALA A 1 122 ? 4.032 -15.912 -24.213 1.00 94.50 122 ALA A C 1
ATOM 981 O O . ALA A 1 122 ? 3.440 -15.906 -25.292 1.00 94.50 122 ALA A O 1
ATOM 982 N N . GLY A 1 123 ? 5.168 -16.584 -24.021 1.00 90.44 123 GLY A N 1
ATOM 983 C CA . GLY A 1 123 ? 5.866 -17.296 -25.093 1.00 90.44 123 GLY A CA 1
ATOM 984 C C . GLY A 1 123 ? 6.807 -16.389 -25.884 1.00 90.44 123 GLY A C 1
ATOM 985 O O . GLY A 1 123 ? 7.459 -15.520 -25.312 1.00 90.44 123 GLY A O 1
ATOM 986 N N . GLU A 1 124 ? 6.926 -16.632 -27.188 1.00 90.88 124 GLU A N 1
ATOM 987 C CA . GLU A 1 124 ? 7.836 -15.875 -28.050 1.00 90.88 124 GLU A CA 1
ATOM 988 C C . GLU A 1 124 ? 7.359 -14.434 -28.257 1.00 90.88 124 GLU A C 1
ATOM 990 O O . GLU A 1 124 ? 6.176 -14.180 -28.498 1.00 90.88 124 GLU A O 1
ATOM 995 N N . THR A 1 125 ? 8.299 -13.488 -28.215 1.00 93.00 125 THR A N 1
ATOM 996 C CA . THR A 1 125 ? 8.026 -12.078 -28.501 1.00 93.00 125 THR A CA 1
ATOM 997 C C . THR A 1 125 ? 7.539 -11.919 -29.945 1.00 93.00 125 THR A C 1
ATOM 999 O O . THR A 1 125 ? 8.281 -12.254 -30.873 1.00 93.00 125 THR A O 1
ATOM 1002 N N . PRO A 1 126 ? 6.334 -11.361 -30.174 1.00 96.56 126 PRO A N 1
ATOM 1003 C CA . PRO A 1 126 ? 5.843 -11.082 -31.517 1.00 96.56 126 PRO A CA 1
ATOM 1004 C C . PRO A 1 126 ? 6.817 -10.228 -32.331 1.00 96.56 126 PRO A C 1
ATOM 1006 O O . PRO A 1 126 ? 7.461 -9.314 -31.808 1.00 96.56 126 PRO 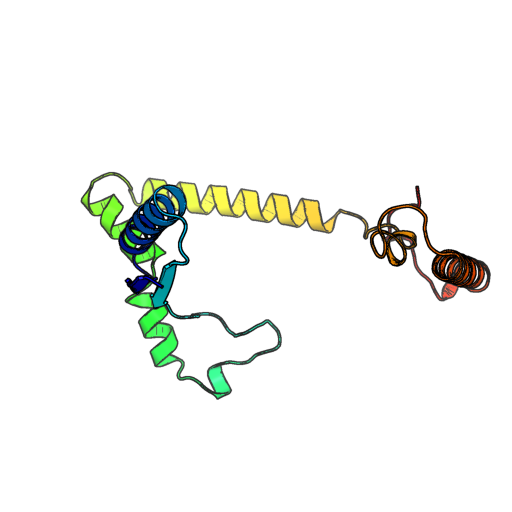A O 1
ATOM 1009 N N . TRP A 1 127 ? 6.891 -10.497 -33.634 1.00 97.00 127 TRP A N 1
ATOM 1010 C CA . TRP A 1 127 ? 7.869 -9.884 -34.539 1.00 97.00 127 TRP A CA 1
ATOM 1011 C C . TRP A 1 127 ? 7.865 -8.348 -34.498 1.00 97.00 127 TRP A C 1
ATOM 1013 O O . TRP A 1 127 ? 8.926 -7.735 -34.579 1.00 97.00 127 TRP A O 1
ATOM 1023 N N . ASN A 1 128 ? 6.693 -7.734 -34.322 1.00 97.12 128 ASN A N 1
ATOM 1024 C CA . ASN A 1 128 ? 6.519 -6.285 -34.279 1.00 97.12 128 ASN A CA 1
ATOM 1025 C C . ASN A 1 128 ? 7.064 -5.667 -32.980 1.00 97.12 128 ASN A C 1
ATOM 1027 O O . ASN A 1 128 ? 7.576 -4.554 -33.003 1.00 97.12 128 ASN A O 1
ATOM 1031 N N . LEU A 1 129 ? 7.011 -6.381 -31.849 1.00 97.00 129 LEU A N 1
ATOM 1032 C CA . LEU A 1 129 ? 7.667 -5.928 -30.615 1.00 97.00 129 LEU A CA 1
ATOM 1033 C C . LEU A 1 129 ? 9.186 -6.092 -30.711 1.00 97.00 129 LEU A C 1
ATOM 1035 O O . LEU A 1 129 ? 9.930 -5.225 -30.261 1.00 97.00 129 LEU A O 1
ATOM 1039 N N . ALA A 1 130 ? 9.652 -7.169 -31.349 1.00 95.88 130 ALA A N 1
ATOM 1040 C CA . ALA A 1 130 ? 11.074 -7.353 -31.622 1.00 95.88 130 ALA A CA 1
ATOM 1041 C C . ALA A 1 130 ? 11.622 -6.277 -32.581 1.00 95.88 130 ALA A C 1
ATOM 1043 O O . ALA A 1 130 ? 12.763 -5.850 -32.436 1.00 95.88 130 ALA A O 1
ATOM 1044 N N . GLU A 1 131 ? 10.819 -5.830 -33.548 1.00 97.62 131 GLU A N 1
ATOM 1045 C CA . GLU A 1 131 ? 11.140 -4.702 -34.427 1.00 97.62 131 GLU A CA 1
ATOM 1046 C C . GLU A 1 131 ? 11.247 -3.387 -33.650 1.00 97.62 131 GLU A C 1
ATOM 1048 O O . GLU A 1 131 ? 12.295 -2.751 -33.704 1.00 97.62 131 GLU A O 1
ATOM 1053 N N . GLN A 1 132 ? 10.244 -3.045 -32.837 1.00 97.81 132 GLN A N 1
ATOM 1054 C CA . GLN A 1 132 ? 10.274 -1.841 -31.995 1.00 97.81 132 GLN A CA 1
ATOM 1055 C C . GLN A 1 132 ? 11.462 -1.824 -31.018 1.00 97.81 132 GLN A C 1
ATOM 1057 O O . GLN A 1 132 ? 12.056 -0.768 -30.795 1.00 97.81 132 GLN A O 1
ATOM 1062 N N . LYS A 1 133 ? 11.838 -2.985 -30.454 1.00 95.88 133 LYS A N 1
ATOM 1063 C CA . LYS A 1 133 ? 13.047 -3.121 -29.622 1.00 95.88 133 LYS A CA 1
ATOM 1064 C C . LYS A 1 133 ? 14.296 -2.712 -30.399 1.00 95.88 133 LYS A C 1
ATOM 1066 O O . LYS A 1 133 ? 15.045 -1.853 -29.937 1.00 95.88 133 LYS A O 1
ATOM 1071 N N . ARG A 1 134 ? 14.486 -3.278 -31.597 1.00 96.12 134 ARG A N 1
ATOM 1072 C CA . ARG A 1 134 ? 15.632 -2.958 -32.464 1.00 96.12 134 ARG A CA 1
ATOM 1073 C C . ARG A 1 134 ? 15.661 -1.483 -32.860 1.00 96.12 134 ARG A C 1
ATOM 1075 O O . ARG A 1 134 ? 16.726 -0.876 -32.840 1.00 96.12 134 ARG A O 1
ATOM 1082 N N . GLU A 1 135 ? 14.508 -0.893 -33.169 1.00 97.19 135 GLU A N 1
ATOM 1083 C CA . GLU A 1 135 ? 14.422 0.529 -33.520 1.00 97.19 135 GLU A CA 1
ATOM 1084 C C . GLU A 1 135 ? 14.923 1.439 -32.390 1.00 97.19 135 GLU A C 1
ATOM 1086 O O . GLU A 1 135 ? 15.698 2.364 -32.648 1.00 97.19 135 GLU A O 1
ATOM 1091 N N . LEU A 1 136 ? 14.543 1.178 -31.130 1.00 95.69 136 LEU A N 1
ATOM 1092 C CA . LEU A 1 136 ? 15.053 1.976 -30.010 1.00 95.69 136 LEU A CA 1
ATOM 1093 C C . LEU A 1 136 ? 16.549 1.737 -29.776 1.00 95.69 136 LEU A C 1
ATOM 1095 O O . LEU A 1 136 ? 17.277 2.693 -29.518 1.00 95.69 136 LEU A O 1
ATOM 1099 N N . GLU A 1 137 ? 17.019 0.494 -29.881 1.00 94.12 137 GLU A N 1
ATOM 1100 C CA . GLU A 1 137 ? 18.447 0.172 -29.752 1.00 94.12 137 GLU A CA 1
ATOM 1101 C C . GLU A 1 137 ? 19.293 0.930 -30.787 1.00 94.12 137 GLU A C 1
ATOM 1103 O O . GLU A 1 137 ? 20.344 1.488 -30.452 1.00 94.12 137 GLU A O 1
ATOM 1108 N N . ASP A 1 138 ? 18.816 1.012 -32.030 1.00 96.12 138 ASP A N 1
ATOM 1109 C CA . ASP A 1 138 ? 19.472 1.766 -33.096 1.00 96.12 138 ASP A CA 1
ATOM 1110 C C . ASP A 1 138 ? 19.436 3.281 -32.841 1.00 96.12 138 ASP A C 1
ATOM 1112 O O . ASP A 1 138 ? 20.445 3.961 -33.054 1.00 96.12 138 ASP A O 1
ATOM 1116 N N . LEU A 1 139 ? 18.324 3.819 -32.325 1.00 96.12 139 LEU A N 1
ATOM 1117 C CA . LEU A 1 139 ? 18.220 5.231 -31.934 1.00 96.12 139 LEU A CA 1
ATOM 1118 C C . LEU A 1 139 ? 19.179 5.587 -30.793 1.00 96.12 139 LEU A C 1
ATOM 1120 O O . LEU A 1 139 ? 19.889 6.588 -30.890 1.00 96.12 139 LEU A O 1
ATOM 1124 N N . MET A 1 140 ? 19.250 4.757 -29.751 1.00 94.44 140 MET A N 1
ATOM 1125 C CA . MET A 1 140 ? 20.168 4.954 -28.625 1.00 94.44 140 MET A CA 1
ATOM 1126 C C . MET A 1 140 ? 21.634 4.887 -29.068 1.00 94.44 140 MET A C 1
ATOM 1128 O O . MET A 1 140 ? 22.462 5.640 -28.561 1.00 94.44 140 MET A O 1
ATOM 1132 N N . ARG A 1 141 ? 21.962 4.024 -30.042 1.00 94.00 141 ARG A N 1
ATOM 1133 C CA . ARG A 1 141 ? 23.311 3.950 -30.627 1.00 94.00 141 ARG A CA 1
ATOM 1134 C C . ARG A 1 141 ? 23.641 5.178 -31.474 1.00 94.00 141 ARG A C 1
ATOM 1136 O O . ARG A 1 141 ? 24.786 5.622 -31.478 1.00 94.00 141 ARG A O 1
ATOM 1143 N N . LYS A 1 142 ? 22.661 5.697 -32.216 1.00 97.19 142 LYS A N 1
ATOM 1144 C CA . LYS A 1 142 ? 22.836 6.841 -33.119 1.00 97.19 142 LYS A CA 1
ATOM 1145 C C . LYS A 1 142 ? 22.909 8.180 -32.380 1.00 97.19 142 LYS A C 1
ATOM 1147 O O . LYS A 1 142 ? 23.620 9.063 -32.847 1.00 97.19 142 LYS A O 1
ATOM 1152 N N . TYR A 1 143 ? 22.195 8.311 -31.263 1.00 96.19 143 TYR A N 1
ATOM 1153 C CA . TYR A 1 143 ? 22.056 9.555 -30.497 1.00 96.19 143 TYR A CA 1
ATOM 1154 C C . TYR A 1 143 ? 22.332 9.360 -28.993 1.00 96.19 143 TYR A C 1
ATOM 1156 O O . TYR A 1 143 ? 21.464 9.653 -28.164 1.00 96.19 143 TYR A O 1
ATOM 1164 N N . PRO A 1 144 ? 23.504 8.838 -28.596 1.00 93.88 144 PRO A N 1
ATOM 1165 C CA . PRO A 1 144 ? 23.786 8.488 -27.201 1.00 93.88 144 PRO A CA 1
ATOM 1166 C C . PRO A 1 144 ? 23.659 9.675 -26.229 1.00 93.88 144 PRO A C 1
ATOM 1168 O O . PRO A 1 144 ? 23.291 9.493 -25.072 1.00 93.88 144 PRO A O 1
ATOM 1171 N N . GLU A 1 145 ? 23.901 10.901 -26.692 1.00 95.56 145 GLU A N 1
ATOM 1172 C CA . GLU A 1 145 ? 23.767 12.140 -25.922 1.00 95.56 145 GLU A CA 1
ATOM 1173 C C . GLU A 1 145 ? 22.325 12.466 -25.500 1.00 95.56 145 GLU A C 1
ATOM 1175 O O . GLU A 1 145 ? 22.115 13.251 -24.575 1.00 95.56 145 GLU A O 1
ATOM 1180 N N . HIS A 1 146 ? 21.329 11.870 -26.162 1.00 95.25 146 HIS A N 1
ATOM 1181 C CA . HIS A 1 146 ? 19.909 12.063 -25.862 1.00 95.25 146 HIS A CA 1
ATOM 1182 C C . HIS A 1 146 ? 19.317 10.946 -24.990 1.00 95.25 146 HIS A C 1
ATOM 1184 O O . HIS A 1 146 ? 18.192 11.086 -24.506 1.00 95.25 146 HIS A O 1
ATOM 1190 N N . TYR A 1 147 ? 20.068 9.867 -24.747 1.00 91.69 147 TYR A N 1
ATOM 1191 C CA . TYR A 1 147 ? 19.608 8.693 -24.006 1.00 91.69 147 TYR A CA 1
ATOM 1192 C C . TYR A 1 147 ? 20.609 8.297 -22.910 1.00 91.69 147 TYR A C 1
ATOM 1194 O O . TYR A 1 147 ? 21.392 7.359 -23.063 1.00 91.69 147 TYR A O 1
ATOM 1202 N N . ASP A 1 148 ? 20.557 8.980 -21.761 1.00 90.50 148 ASP A N 1
ATOM 1203 C CA . ASP A 1 148 ? 21.336 8.587 -20.580 1.00 90.50 148 ASP A CA 1
ATOM 1204 C C . ASP A 1 148 ? 20.754 7.322 -19.924 1.00 90.50 148 ASP A C 1
ATOM 1206 O O . ASP A 1 148 ? 19.802 7.363 -19.137 1.00 90.50 148 ASP A O 1
ATOM 1210 N N . ALA A 1 149 ? 21.360 6.180 -20.249 1.00 89.44 149 ALA A N 1
ATOM 1211 C CA . ALA A 1 149 ? 21.028 4.879 -19.678 1.00 89.44 149 ALA A CA 1
ATOM 1212 C C . ALA A 1 149 ? 21.926 4.478 -18.487 1.00 89.44 149 ALA A C 1
ATOM 1214 O O . ALA A 1 149 ? 21.833 3.350 -18.005 1.00 89.44 149 ALA A O 1
ATOM 1215 N N . SER A 1 150 ? 22.787 5.366 -17.968 1.00 91.62 150 SER A N 1
ATOM 1216 C CA . SER A 1 150 ? 23.764 5.023 -16.914 1.00 91.62 150 SER A CA 1
ATOM 1217 C C . SER A 1 150 ? 23.117 4.498 -15.620 1.00 91.62 150 SER A C 1
ATOM 1219 O O . SER A 1 150 ? 23.648 3.593 -14.959 1.00 91.62 150 SER A O 1
ATOM 1221 N N . GLY A 1 151 ? 21.929 5.021 -15.298 1.00 93.62 151 GLY A N 1
ATOM 1222 C CA . GLY A 1 151 ? 21.102 4.620 -14.160 1.00 93.62 151 GLY A CA 1
ATOM 1223 C C . GLY A 1 151 ? 20.258 3.358 -14.373 1.00 93.62 151 GLY A C 1
ATOM 1224 O O . GLY A 1 151 ? 19.530 2.979 -13.457 1.00 93.62 151 GLY A O 1
ATOM 1225 N N . TYR A 1 152 ? 20.329 2.714 -15.541 1.00 96.00 152 TYR A N 1
ATOM 1226 C CA . TYR A 1 152 ? 19.593 1.489 -15.868 1.00 96.00 152 TYR A CA 1
ATOM 1227 C C . TYR A 1 152 ? 20.515 0.267 -15.765 1.00 96.00 152 TYR A C 1
ATOM 1229 O O . TYR A 1 152 ? 21.731 0.348 -15.975 1.00 96.00 152 TYR A O 1
ATOM 1237 N N . ALA A 1 153 ? 19.946 -0.872 -15.376 1.00 95.38 153 ALA A N 1
ATOM 1238 C CA . ALA A 1 153 ? 20.629 -2.156 -15.387 1.00 95.38 153 ALA A CA 1
ATOM 1239 C C . ALA A 1 153 ? 21.010 -2.541 -16.832 1.00 95.38 153 ALA A C 1
ATOM 1241 O O . ALA A 1 153 ? 20.322 -2.129 -17.770 1.00 95.38 153 ALA A O 1
ATOM 1242 N N . PRO A 1 154 ? 22.104 -3.297 -17.032 1.00 89.31 154 PRO A N 1
ATOM 1243 C CA . PRO A 1 154 ? 22.436 -3.807 -18.356 1.00 89.31 154 PRO A CA 1
ATOM 1244 C C . PRO A 1 154 ? 21.342 -4.765 -18.841 1.00 89.31 154 PRO A C 1
ATOM 1246 O O . PRO A 1 154 ? 20.742 -5.473 -18.030 1.00 89.31 154 PRO A O 1
ATOM 1249 N N . SER A 1 155 ? 21.114 -4.788 -20.153 1.00 81.94 155 SER A N 1
ATOM 1250 C CA . SER A 1 155 ? 20.335 -5.846 -20.801 1.00 81.94 155 SER A CA 1
ATOM 1251 C C . SER A 1 155 ? 20.991 -7.213 -20.562 1.00 81.94 155 SER A C 1
ATOM 1253 O O . SER A 1 155 ? 22.223 -7.283 -20.469 1.00 81.94 155 SER A O 1
ATOM 1255 N N . GLN A 1 156 ? 20.181 -8.262 -20.425 1.00 63.62 156 GLN A N 1
ATOM 1256 C CA . GLN A 1 156 ? 20.622 -9.647 -20.218 1.00 63.62 156 GLN A CA 1
ATOM 1257 C C . GLN A 1 156 ? 20.862 -10.392 -21.532 1.00 63.62 156 GLN A C 1
ATOM 1259 O O . GLN A 1 156 ? 20.182 -10.097 -22.539 1.00 63.62 156 GLN A O 1
#

Foldseek 3Di:
DAEDEFALLAPVRVVVVVVVQVVCCVVPPDDYYYHHDADDLDAPDPVGDCVVPDPPVVSVCCVPPRHSVVVVQVVCVVVVNDDPVNVVVVVVVVVVVVVVVVVVVVPAFAEAPLCVQPPPDPDDRDPVSVVVSVVVVVVCVVCVVVDPRVSYDHDD

pLDDT: mean 95.84, std 3.82, range [63.62, 98.75]